Protein AF-A0A842Q410-F1 (afdb_monomer_lite)

Secondary structure (DSSP, 8-state):
-HHHHHHHHHHHHHHHHTT--------------HHHHHHHHHHHTSTT--HHHHHHHHHHHSSHHHHHH--HHHHHTSTT--HHHHHHHHHHHHS--------SS--TTSSGGGGSTTS--

pLDDT: mean 79.84, std 13.77, range [39.41, 95.12]

Sequence (121 aa):
AHYTSQLLITMVNKSLQEGQNTGPLLKRIKKGNPLYAQQLSILSSLPGIGDKLAVRMLKKFQTPQRALNASVADLARIPGFGTARAEKVRKILDNPHNERIELTQRTLLDDDLSSLNNTEK

Foldseek 3Di:
DVVVVVVVVVVVVVCVVVVVPPPPPPPPPPPPPVVVVVQQVVQCVAPPDHNVNSVQLCVQQVGSVSSLPDDLVSQCPRVPRHSVSSVRSVCVSPDDDDPPPVPPDDDPPNVVVVVPPPPPD

Structure (mmCIF, N/CA/C/O backbone):
data_AF-A0A842Q410-F1
#
_entry.id   AF-A0A842Q410-F1
#
loop_
_atom_site.group_PDB
_atom_site.id
_atom_site.type_symbol
_atom_site.label_atom_id
_atom_site.label_alt_id
_atom_site.label_comp_id
_atom_site.label_asym_id
_atom_site.label_entity_id
_atom_site.label_seq_id
_atom_site.pdbx_PDB_ins_code
_atom_site.Cartn_x
_atom_site.Cartn_y
_atom_site.Cartn_z
_atom_site.occupancy
_atom_site.B_iso_or_equiv
_atom_site.auth_seq_id
_atom_site.auth_comp_id
_atom_site.auth_asym_id
_atom_site.auth_atom_id
_atom_site.pdbx_PDB_model_num
ATOM 1 N N . ALA A 1 1 ? -2.068 29.280 26.196 1.00 67.62 1 ALA A N 1
ATOM 2 C CA . ALA A 1 1 ? -2.556 28.107 26.958 1.00 67.62 1 ALA A CA 1
ATOM 3 C C . ALA A 1 1 ? -3.681 28.430 27.958 1.00 67.62 1 ALA A C 1
ATOM 5 O O . ALA A 1 1 ? -4.492 27.556 28.220 1.00 67.62 1 ALA A O 1
ATOM 6 N N . HIS A 1 2 ? -3.779 29.657 28.493 1.00 82.62 2 HIS A N 1
ATOM 7 C CA . HIS A 1 2 ? -4.785 30.024 29.509 1.00 82.62 2 HIS A CA 1
ATOM 8 C C . HIS A 1 2 ? -6.251 29.888 29.047 1.00 82.62 2 HIS A C 1
ATOM 10 O O . HIS A 1 2 ? -7.114 29.412 29.777 1.00 82.62 2 HIS A O 1
ATOM 16 N N . TYR A 1 3 ? -6.537 30.275 27.804 1.00 91.88 3 TYR A N 1
ATOM 17 C CA . TYR A 1 3 ? -7.903 30.251 27.279 1.00 91.88 3 TYR A CA 1
ATOM 18 C C . TYR A 1 3 ? -8.437 28.821 27.089 1.0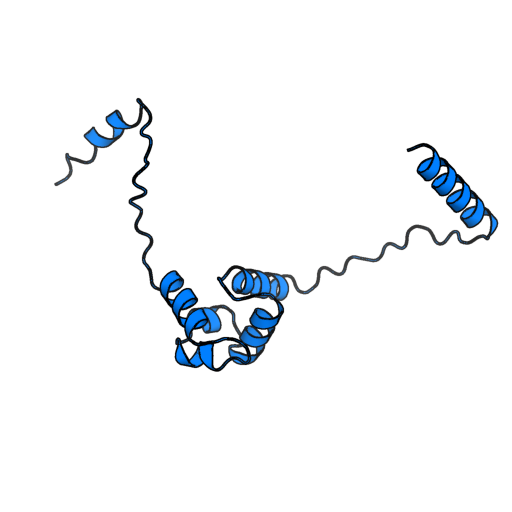0 91.88 3 TYR A C 1
ATOM 20 O O . TYR A 1 3 ? -9.568 28.512 27.448 1.00 91.88 3 TYR A O 1
ATOM 28 N N . THR A 1 4 ? -7.591 27.913 26.592 1.00 95.12 4 THR A N 1
ATOM 29 C CA . THR A 1 4 ? -7.938 26.497 26.409 1.00 95.12 4 THR A CA 1
ATOM 30 C C . THR A 1 4 ? -8.167 25.788 27.741 1.00 95.12 4 THR A C 1
ATOM 32 O O . THR A 1 4 ? -9.055 24.946 27.827 1.00 95.12 4 THR A O 1
ATOM 35 N N . SER A 1 5 ? -7.419 26.140 28.796 1.00 93.25 5 SER A N 1
ATOM 36 C CA . SER A 1 5 ? -7.620 25.554 30.126 1.00 93.25 5 SER A CA 1
ATOM 37 C C . SER A 1 5 ? -8.915 26.037 30.776 1.00 93.25 5 SER A C 1
ATOM 39 O O . SER A 1 5 ? -9.654 25.217 31.312 1.00 93.25 5 SER A O 1
ATOM 41 N N . GLN A 1 6 ? -9.245 27.331 30.675 1.00 93.56 6 GLN A N 1
ATOM 42 C CA . GLN A 1 6 ? -10.537 27.842 31.152 1.00 93.56 6 GLN A CA 1
ATOM 43 C C . GLN A 1 6 ? -11.713 27.188 30.420 1.00 93.56 6 GLN A C 1
ATOM 45 O O . GLN A 1 6 ? -12.683 26.793 31.062 1.00 93.56 6 GLN A O 1
ATOM 50 N N . LEU A 1 7 ? -11.608 27.019 29.100 1.00 94.56 7 LEU A N 1
ATOM 51 C CA . LEU A 1 7 ? -12.643 26.366 28.301 1.00 94.56 7 LEU A CA 1
ATOM 52 C C . LEU A 1 7 ? -12.846 24.893 28.693 1.00 94.56 7 LEU A C 1
ATOM 54 O O . LEU A 1 7 ? -13.979 24.435 28.803 1.00 94.56 7 LEU A O 1
ATOM 58 N N . LEU A 1 8 ? -11.764 24.148 28.936 1.00 91.44 8 LEU A N 1
ATOM 59 C CA . LEU A 1 8 ? -11.862 22.758 29.392 1.00 91.44 8 LEU A CA 1
ATOM 60 C C . LEU A 1 8 ? -12.557 22.658 30.756 1.00 91.44 8 LEU A C 1
ATOM 62 O O . LEU A 1 8 ? -13.425 21.807 30.938 1.00 91.44 8 LEU A O 1
ATOM 66 N N . ILE A 1 9 ? -12.223 23.549 31.693 1.00 92.81 9 ILE A N 1
ATOM 67 C CA . ILE A 1 9 ? -12.835 23.578 33.030 1.00 92.81 9 ILE A CA 1
ATOM 68 C C . ILE A 1 9 ? -14.339 23.872 32.936 1.00 92.81 9 ILE A C 1
ATOM 70 O O . ILE A 1 9 ? -15.140 23.197 33.584 1.00 92.81 9 ILE A O 1
ATOM 74 N N . THR A 1 10 ? -14.747 24.843 32.112 1.00 92.94 10 THR A N 1
ATOM 75 C CA . THR A 1 10 ? -16.170 25.185 31.954 1.00 92.94 10 THR A CA 1
ATOM 76 C C . THR A 1 10 ? -16.964 24.063 31.286 1.00 92.94 10 THR A C 1
ATOM 78 O O . THR A 1 10 ? -18.078 23.773 31.725 1.00 92.94 10 THR A O 1
ATOM 81 N N . MET A 1 11 ? -16.391 23.382 30.286 1.00 88.38 11 MET A N 1
ATOM 82 C CA . MET A 1 11 ? -17.005 22.210 29.648 1.00 88.38 11 MET A CA 1
ATOM 83 C C . MET A 1 11 ? -17.211 21.053 30.634 1.00 88.38 11 MET A C 1
ATOM 85 O O . MET A 1 11 ? -18.301 20.482 30.679 1.00 88.38 11 MET A O 1
ATOM 89 N N . VAL A 1 12 ? -16.198 20.733 31.448 1.00 85.88 12 VAL A N 1
ATOM 90 C CA . VAL A 1 12 ? -16.283 19.653 32.446 1.00 85.88 12 VAL A CA 1
ATOM 91 C C . VAL A 1 12 ? -17.354 19.966 33.488 1.00 85.88 12 VAL A C 1
ATOM 93 O O . VAL A 1 12 ? -18.248 19.148 33.704 1.00 85.88 12 VAL A O 1
ATOM 96 N N . ASN A 1 13 ? -17.329 21.168 34.069 1.00 87.75 13 ASN A N 1
ATOM 97 C CA . ASN A 1 13 ? -18.308 21.579 35.078 1.00 87.75 13 ASN A CA 1
ATOM 98 C C . ASN A 1 13 ? -19.747 21.523 34.548 1.00 87.75 13 ASN A C 1
ATOM 100 O O . ASN A 1 13 ? -20.642 21.064 35.253 1.00 87.75 13 ASN A O 1
ATOM 104 N N . LYS A 1 14 ? -19.962 21.932 33.293 1.00 86.12 14 LYS A N 1
ATOM 105 C CA . LYS A 1 14 ? -21.271 21.844 32.637 1.00 86.12 14 LYS A CA 1
ATOM 106 C C . LYS A 1 14 ? -21.717 20.391 32.427 1.00 86.12 14 LYS A C 1
ATOM 108 O O . LYS A 1 14 ? -22.852 20.056 32.750 1.00 86.12 14 LYS A O 1
ATOM 113 N N . SER A 1 15 ? -20.821 19.517 31.960 1.00 79.56 15 SER A N 1
ATOM 114 C CA . SER A 1 15 ? -21.140 18.098 31.723 1.00 79.56 15 SER A CA 1
ATOM 115 C C . SER A 1 15 ? -21.514 17.328 33.000 1.00 79.56 15 SER A C 1
ATOM 117 O O . SER A 1 15 ? -22.388 16.464 32.959 1.00 79.56 15 SER A O 1
ATOM 119 N N . LEU A 1 16 ? -20.908 17.685 34.141 1.00 76.94 16 LEU A N 1
ATOM 120 C CA . LEU A 1 16 ? -21.216 17.106 35.454 1.00 76.94 16 LEU A CA 1
ATOM 121 C C . LEU A 1 16 ? -22.585 17.561 35.988 1.00 76.94 16 LEU A C 1
ATOM 123 O O . LEU A 1 16 ? -23.297 16.764 36.594 1.00 76.94 16 LEU A O 1
ATOM 127 N N . GLN A 1 17 ? -22.965 18.825 35.757 1.00 79.19 17 GLN A N 1
ATOM 128 C CA . GLN A 1 17 ? -24.260 19.375 36.189 1.00 79.19 17 GLN A CA 1
ATOM 129 C C . GLN A 1 17 ? -25.441 18.782 35.419 1.00 79.19 17 GLN A C 1
ATOM 131 O O . GLN A 1 17 ? -26.503 18.557 35.990 1.00 79.19 17 GLN A O 1
ATOM 136 N N . GLU A 1 18 ? -25.254 18.499 34.131 1.00 78.38 18 GLU A N 1
ATOM 137 C CA . GLU A 1 18 ? -26.290 17.938 33.257 1.00 78.38 18 GLU A CA 1
ATOM 138 C C . GLU A 1 18 ? -26.501 16.423 33.468 1.00 78.38 18 GLU A C 1
ATOM 140 O O . GLU A 1 18 ? -27.259 15.795 32.731 1.00 78.38 18 GLU A O 1
ATOM 145 N N . GLY A 1 19 ? -25.840 15.811 34.463 1.00 62.22 19 GLY A N 1
ATOM 146 C CA . GLY A 1 19 ? -26.007 14.394 34.804 1.00 62.22 19 GLY A CA 1
ATOM 147 C C . GLY A 1 19 ? -25.517 13.429 33.721 1.00 62.22 19 GLY A C 1
ATOM 148 O O . GLY A 1 19 ? -25.745 12.222 33.822 1.00 62.22 19 GLY A O 1
ATOM 149 N N . GLN A 1 20 ? -24.810 13.928 32.703 1.00 61.91 20 GLN A N 1
ATOM 150 C CA . GLN A 1 20 ? -24.224 13.132 31.627 1.00 61.91 20 GLN A CA 1
ATOM 151 C C . GLN A 1 20 ? -22.918 12.478 32.093 1.00 61.91 20 GLN A C 1
ATOM 153 O O . GLN A 1 20 ? -21.876 12.568 31.450 1.00 61.91 20 GLN A O 1
ATOM 158 N N . ASN A 1 21 ? -22.986 11.752 33.210 1.00 58.22 21 ASN A N 1
ATOM 159 C CA . ASN A 1 21 ? -21.946 10.825 33.644 1.00 58.22 21 ASN A CA 1
ATOM 160 C C . ASN A 1 21 ? -22.025 9.530 32.824 1.00 58.22 21 ASN A C 1
ATOM 162 O O . ASN A 1 21 ? -22.029 8.418 33.352 1.00 58.22 21 ASN A O 1
ATOM 166 N N . THR A 1 22 ? -22.053 9.654 31.499 1.00 61.88 22 THR A N 1
ATOM 167 C CA . THR A 1 22 ? -21.590 8.565 30.651 1.00 61.88 22 THR A CA 1
ATOM 168 C C . THR A 1 22 ? -20.078 8.563 30.811 1.00 61.88 22 THR A C 1
ATOM 170 O O . THR A 1 22 ? -19.377 9.326 30.144 1.00 61.88 22 THR A O 1
ATOM 173 N N . GLY A 1 23 ? -19.582 7.770 31.768 1.00 69.25 23 GLY A N 1
ATOM 174 C CA . GLY A 1 23 ? -18.153 7.513 31.934 1.00 69.25 23 GLY A CA 1
ATOM 175 C C . GLY A 1 23 ? -17.498 7.192 30.586 1.00 69.25 23 GLY A C 1
ATOM 176 O O . GLY A 1 23 ? -18.206 6.885 29.621 1.00 69.25 23 GLY A O 1
ATOM 177 N N . PRO A 1 24 ? -16.161 7.282 30.488 1.00 71.25 24 PRO A N 1
ATOM 178 C CA . PRO A 1 24 ? -15.463 7.196 29.213 1.00 71.25 24 PRO A CA 1
ATOM 179 C C . PRO A 1 24 ? -15.997 6.007 28.426 1.00 71.25 24 PRO A C 1
ATOM 181 O O . PRO A 1 24 ? -15.917 4.867 28.887 1.00 71.25 24 PRO A O 1
ATOM 184 N N . LEU A 1 25 ? -16.600 6.286 27.265 1.00 67.31 25 LEU A N 1
ATOM 185 C CA . LEU A 1 25 ? -17.050 5.234 26.374 1.00 67.31 25 LEU A CA 1
ATOM 186 C C . LEU A 1 25 ? -15.792 4.461 26.005 1.00 67.31 25 LEU A C 1
ATOM 188 O O . LEU A 1 25 ? -15.001 4.903 25.168 1.00 67.31 25 LEU A O 1
ATOM 192 N N . LEU A 1 26 ? -15.598 3.312 26.652 1.00 66.12 26 LEU A N 1
ATOM 193 C CA . LEU A 1 26 ? -14.615 2.316 26.267 1.00 66.12 26 LEU A CA 1
ATOM 194 C C . LEU A 1 26 ? -15.099 1.750 24.938 1.00 66.12 26 LEU A C 1
ATOM 196 O O . LEU A 1 26 ? -15.656 0.655 24.842 1.00 66.12 26 LEU A O 1
ATOM 200 N N . LYS A 1 27 ? -14.925 2.542 23.880 1.00 65.56 27 LYS A N 1
ATOM 201 C CA . LYS A 1 27 ? -15.120 2.102 22.516 1.00 65.56 27 LYS A CA 1
ATOM 202 C C . LYS A 1 27 ? -14.009 1.101 22.286 1.00 65.56 27 LYS A C 1
ATOM 204 O O . LYS A 1 27 ? -12.889 1.479 21.953 1.00 65.56 27 LYS A O 1
ATOM 209 N N . ARG A 1 28 ? -14.322 -0.178 22.517 1.00 64.44 28 ARG A N 1
ATOM 210 C CA . ARG A 1 28 ? -13.438 -1.295 22.202 1.00 64.44 28 ARG A CA 1
ATOM 211 C C . ARG A 1 28 ? -12.934 -1.056 20.790 1.00 64.44 28 ARG A C 1
ATOM 213 O O . ARG A 1 28 ? -13.717 -1.130 19.837 1.00 64.44 28 ARG A O 1
ATOM 220 N N . ILE A 1 29 ? -11.652 -0.722 20.669 1.00 66.12 29 ILE A N 1
ATOM 221 C CA . ILE A 1 29 ? -11.003 -0.595 19.376 1.00 66.12 29 ILE A CA 1
ATOM 222 C C . ILE A 1 29 ? -11.052 -2.007 18.813 1.00 66.12 29 ILE A C 1
ATOM 224 O O . ILE A 1 29 ? -10.295 -2.885 19.225 1.00 66.12 29 ILE A O 1
ATOM 228 N N . LYS A 1 30 ? -12.027 -2.268 17.939 1.00 61.38 30 LYS A N 1
ATOM 229 C CA . LYS A 1 30 ? -12.050 -3.497 17.163 1.00 61.38 30 LYS A CA 1
ATOM 230 C C . LYS A 1 30 ? -10.790 -3.412 16.313 1.00 61.38 30 LYS A C 1
ATOM 232 O O . LYS A 1 30 ? -10.783 -2.685 15.323 1.00 61.38 30 LYS A O 1
ATOM 237 N N . LYS A 1 31 ? -9.712 -4.082 16.732 1.00 64.38 31 LYS A N 1
ATOM 238 C CA . LYS A 1 31 ? -8.596 -4.395 15.840 1.00 64.38 31 LYS A CA 1
ATOM 239 C C . LYS A 1 31 ? -9.256 -5.120 14.672 1.00 64.38 31 LYS A C 1
ATOM 241 O O . LYS A 1 31 ? -9.723 -6.246 14.828 1.00 64.38 31 LYS A O 1
ATOM 246 N N . GLY A 1 32 ? -9.446 -4.406 13.562 1.00 63.31 32 GLY A N 1
ATOM 247 C CA . GLY A 1 32 ? -9.943 -4.993 12.326 1.00 63.31 32 GLY A CA 1
ATOM 248 C C . GLY A 1 32 ? -9.044 -6.159 11.932 1.00 63.31 32 GLY A C 1
ATOM 249 O O . GLY A 1 32 ? -7.966 -6.321 12.501 1.00 63.31 32 GLY A O 1
ATOM 250 N N . ASN A 1 33 ? -9.493 -6.973 10.981 1.00 70.88 33 ASN A N 1
ATOM 251 C CA . ASN A 1 33 ? -8.777 -8.174 10.565 1.00 70.88 33 ASN A CA 1
ATOM 252 C C . ASN A 1 33 ? -7.294 -7.837 10.269 1.00 70.88 33 ASN A C 1
ATOM 254 O O . ASN A 1 33 ? -7.025 -7.180 9.255 1.00 70.88 33 ASN A O 1
ATOM 258 N N . PRO A 1 34 ? -6.344 -8.210 11.155 1.00 81.00 34 PRO A N 1
ATOM 259 C CA . PRO A 1 34 ? -4.974 -7.704 11.086 1.00 81.00 34 PRO A CA 1
ATOM 260 C C . PRO A 1 34 ? -4.295 -8.176 9.802 1.00 81.00 34 PRO A C 1
ATOM 262 O O . PRO A 1 34 ? -3.498 -7.447 9.222 1.00 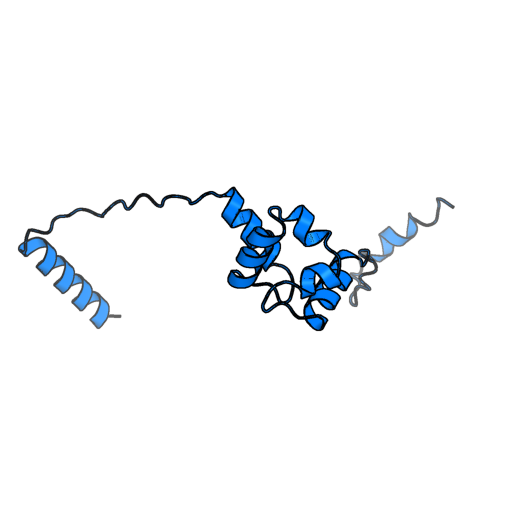81.00 34 PRO A O 1
ATOM 265 N N . LEU A 1 35 ? -4.706 -9.344 9.298 1.00 87.94 35 LEU A N 1
ATOM 266 C CA . LEU A 1 35 ? -4.224 -9.915 8.048 1.00 87.94 35 LEU A CA 1
ATOM 267 C C . LEU A 1 35 ? -4.570 -9.033 6.848 1.00 87.94 35 LEU A C 1
ATOM 269 O O . LEU A 1 35 ? -3.700 -8.752 6.035 1.00 87.94 35 LEU A O 1
ATOM 273 N N . TYR A 1 36 ? -5.808 -8.543 6.748 1.00 89.19 36 TYR A N 1
ATOM 274 C CA . TYR A 1 36 ? -6.211 -7.684 5.631 1.00 89.19 36 TYR A CA 1
ATOM 275 C C . TYR A 1 36 ? -5.513 -6.321 5.681 1.00 89.19 36 TYR A C 1
ATOM 277 O O . TYR A 1 36 ? -5.058 -5.816 4.657 1.00 89.19 36 TYR A O 1
ATOM 285 N N . ALA A 1 37 ? -5.380 -5.742 6.879 1.00 88.62 37 ALA A N 1
ATOM 286 C CA . ALA A 1 37 ? -4.636 -4.498 7.065 1.00 88.62 37 ALA A CA 1
ATOM 287 C C . ALA A 1 37 ? -3.160 -4.664 6.668 1.00 88.62 37 ALA A C 1
ATOM 289 O O . ALA A 1 37 ? -2.588 -3.792 6.016 1.00 88.62 37 ALA A O 1
ATOM 290 N N . GLN A 1 38 ? -2.561 -5.810 6.996 1.00 90.81 38 GLN A N 1
ATOM 291 C CA . GLN A 1 38 ? -1.183 -6.112 6.634 1.00 90.81 38 GLN A CA 1
ATOM 292 C C . GLN A 1 38 ? -1.021 -6.389 5.136 1.00 90.81 38 GLN A C 1
ATOM 294 O O . GLN A 1 38 ? -0.090 -5.872 4.530 1.00 90.81 38 GLN A O 1
ATOM 299 N N . GLN A 1 39 ? -1.957 -7.106 4.506 1.00 92.69 39 GLN A N 1
ATOM 300 C CA . GLN A 1 39 ?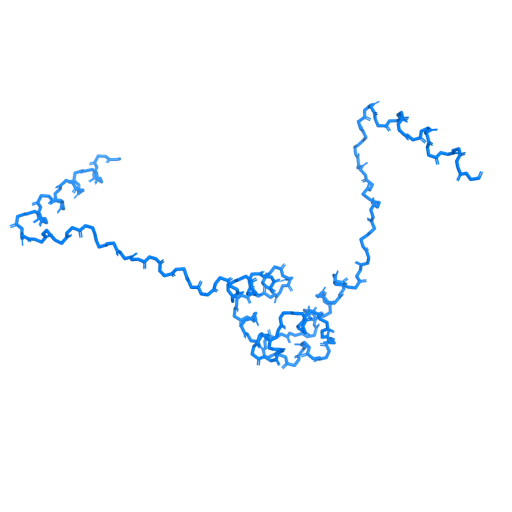 -1.995 -7.280 3.048 1.00 92.69 39 GLN A CA 1
ATOM 301 C C . GLN A 1 39 ? -2.083 -5.938 2.318 1.00 92.69 39 GLN A C 1
ATOM 303 O O . GLN A 1 39 ? -1.399 -5.733 1.316 1.00 92.69 39 GLN A O 1
ATOM 308 N N . LEU A 1 40 ? -2.908 -5.020 2.826 1.00 92.00 40 LEU A N 1
ATOM 309 C CA . LEU A 1 40 ? -3.042 -3.684 2.262 1.00 92.00 40 LEU A CA 1
ATOM 310 C C . LEU A 1 40 ? -1.739 -2.891 2.401 1.00 92.00 40 LEU A C 1
ATOM 312 O O . LEU A 1 40 ? -1.292 -2.315 1.416 1.00 92.00 40 LEU A O 1
ATOM 316 N N . SER A 1 41 ? -1.123 -2.929 3.587 1.00 91.06 41 SER A N 1
ATOM 317 C CA . SER A 1 41 ? 0.157 -2.271 3.883 1.00 91.06 41 SER A CA 1
ATOM 318 C C . SER A 1 41 ? 1.298 -2.779 2.994 1.00 91.06 41 SER A C 1
ATOM 320 O O . SER A 1 41 ? 2.066 -1.997 2.440 1.00 91.06 41 SER A O 1
ATOM 322 N N . ILE A 1 42 ? 1.371 -4.097 2.779 1.00 92.38 42 ILE A N 1
ATOM 323 C CA . ILE A 1 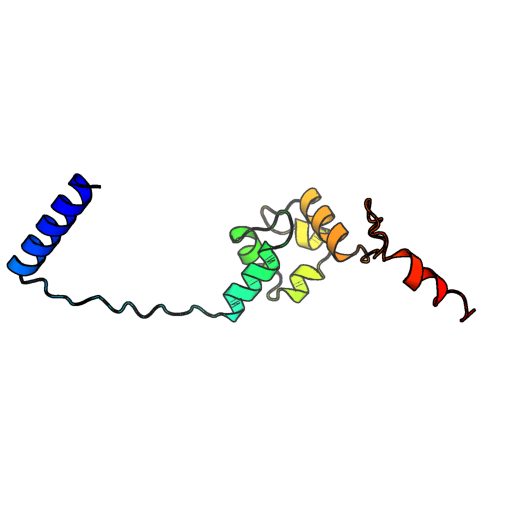42 ? 2.367 -4.710 1.888 1.00 92.38 42 ILE A CA 1
ATOM 324 C C . ILE A 1 42 ? 2.191 -4.217 0.449 1.00 92.38 42 ILE A C 1
ATOM 326 O O . ILE A 1 42 ? 3.175 -3.988 -0.241 1.00 92.38 42 ILE A O 1
ATOM 330 N N . LEU A 1 43 ? 0.954 -4.053 -0.023 1.00 91.19 43 LEU A N 1
ATOM 331 C CA . LEU A 1 43 ? 0.706 -3.580 -1.385 1.00 91.19 43 LEU A CA 1
ATOM 332 C C . LEU A 1 43 ? 0.890 -2.064 -1.524 1.00 91.19 43 LEU A C 1
ATOM 334 O O . LEU A 1 43 ? 1.314 -1.610 -2.584 1.00 91.19 43 LEU A O 1
ATOM 338 N N . SER A 1 44 ? 0.577 -1.278 -0.491 1.00 91.44 44 SER A N 1
ATOM 339 C CA . SER A 1 44 ? 0.708 0.185 -0.514 1.00 91.44 44 SER A CA 1
ATOM 340 C C . SER A 1 44 ? 2.135 0.691 -0.294 1.00 91.44 44 SER A C 1
ATOM 342 O O . SER A 1 44 ? 2.398 1.870 -0.517 1.00 91.44 44 SER A O 1
ATOM 344 N N . SER A 1 45 ? 3.071 -0.179 0.089 1.00 91.00 45 SER A N 1
ATOM 345 C CA . SER A 1 45 ? 4.500 0.154 0.147 1.00 91.00 45 SER A CA 1
ATOM 346 C C . SER A 1 45 ? 5.152 0.264 -1.239 1.00 91.00 45 SER A C 1
ATOM 348 O O . SER A 1 45 ? 6.247 0.808 -1.373 1.00 91.00 45 SER A O 1
ATOM 350 N N . LEU A 1 46 ? 4.484 -0.228 -2.287 1.00 88.88 46 LEU A N 1
ATOM 351 C CA . LEU A 1 46 ? 4.983 -0.184 -3.655 1.00 88.88 46 LEU A CA 1
ATOM 352 C C . LEU A 1 46 ? 4.745 1.187 -4.309 1.00 88.88 46 LEU A C 1
ATOM 354 O O . LEU A 1 46 ? 3.706 1.825 -4.105 1.00 88.88 46 LEU A O 1
ATOM 358 N N . PRO A 1 47 ? 5.652 1.642 -5.189 1.00 87.06 47 PRO A N 1
ATOM 359 C CA . PRO A 1 47 ? 5.525 2.956 -5.800 1.00 87.06 47 PRO A CA 1
ATOM 360 C C . PRO A 1 47 ? 4.295 3.046 -6.705 1.00 87.06 47 PRO A C 1
ATOM 362 O O . PRO A 1 47 ? 4.071 2.233 -7.602 1.00 87.06 47 PRO A O 1
ATOM 365 N N . GLY A 1 48 ? 3.505 4.101 -6.506 1.00 86.38 48 GLY A N 1
ATOM 366 C CA . GLY A 1 48 ? 2.307 4.355 -7.306 1.00 86.38 48 GLY A CA 1
ATOM 367 C C . GLY A 1 48 ? 1.103 3.479 -6.942 1.00 86.38 48 GLY A C 1
ATOM 368 O O . GLY A 1 48 ? 0.106 3.518 -7.678 1.00 86.38 48 GLY A O 1
ATOM 369 N N . ILE A 1 49 ? 1.176 2.735 -5.830 1.00 91.12 49 ILE A N 1
ATOM 370 C CA . ILE A 1 49 ? 0.078 1.959 -5.246 1.00 91.12 49 ILE A CA 1
ATOM 371 C C . ILE A 1 49 ? -0.238 2.557 -3.872 1.00 91.12 49 ILE A C 1
ATOM 373 O O . ILE A 1 49 ? 0.610 2.623 -3.001 1.00 91.12 49 ILE A O 1
ATOM 377 N N . GLY A 1 50 ? -1.472 3.019 -3.683 1.00 89.31 50 GLY A N 1
ATOM 378 C CA . GLY A 1 50 ? -1.984 3.444 -2.374 1.00 89.31 50 GLY A CA 1
ATOM 379 C C . GLY A 1 50 ? -3.191 2.606 -1.972 1.00 89.31 50 GLY A C 1
ATOM 380 O O . GLY A 1 50 ? -3.632 1.755 -2.747 1.00 89.31 50 GLY A O 1
ATOM 381 N N . ASP A 1 51 ? -3.796 2.894 -0.822 1.00 89.12 51 ASP A N 1
ATOM 382 C CA . ASP A 1 51 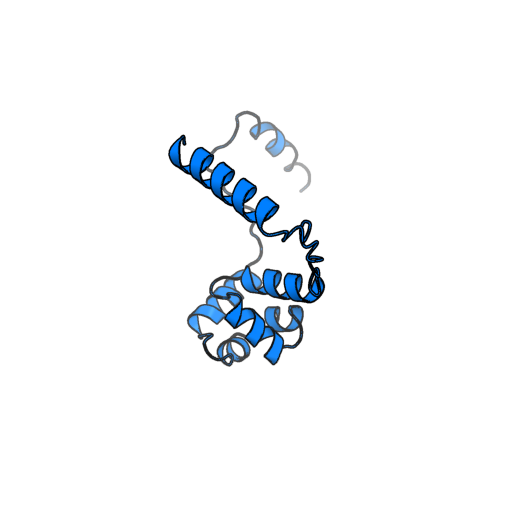? -4.875 2.081 -0.237 1.00 89.12 51 ASP A CA 1
ATOM 383 C C . ASP A 1 51 ? -6.006 1.760 -1.224 1.00 89.12 51 ASP A C 1
ATOM 385 O O . ASP A 1 51 ? -6.387 0.606 -1.408 1.00 89.12 51 ASP A O 1
ATOM 389 N N . LYS A 1 52 ? -6.504 2.763 -1.959 1.00 91.06 52 LYS A N 1
ATOM 390 C CA . LYS A 1 52 ? -7.584 2.568 -2.947 1.00 91.06 52 LYS A CA 1
ATOM 391 C C . LYS A 1 52 ? -7.184 1.613 -4.077 1.00 91.06 52 LYS A C 1
ATOM 393 O O . LYS A 1 52 ? -8.027 0.879 -4.591 1.00 91.06 52 LYS A O 1
ATOM 398 N N . LEU A 1 53 ? -5.920 1.643 -4.501 1.00 90.88 53 LEU A N 1
ATOM 399 C CA . LEU A 1 53 ? -5.397 0.749 -5.536 1.00 90.88 53 LEU A CA 1
ATOM 400 C C . LEU A 1 53 ? -5.116 -0.642 -4.978 1.00 90.88 53 LEU A C 1
ATOM 402 O O . LEU A 1 53 ? -5.500 -1.614 -5.620 1.00 90.88 53 LEU A O 1
ATOM 406 N N . ALA A 1 54 ? -4.555 -0.735 -3.777 1.00 91.75 54 ALA A N 1
ATOM 407 C CA . ALA A 1 54 ? -4.302 -1.995 -3.094 1.00 91.75 54 ALA A CA 1
ATOM 408 C C . ALA A 1 54 ? -5.606 -2.780 -2.843 1.00 91.75 54 ALA A C 1
ATOM 410 O O . ALA A 1 54 ? -5.675 -3.973 -3.134 1.00 91.75 54 ALA A O 1
ATOM 411 N N . VAL A 1 55 ? -6.699 -2.103 -2.459 1.00 93.12 55 VAL A N 1
ATOM 412 C CA . VAL A 1 55 ? -8.036 -2.728 -2.378 1.00 93.12 55 VAL A CA 1
ATOM 413 C C . VAL A 1 55 ? -8.478 -3.286 -3.739 1.00 93.12 55 VAL A C 1
ATOM 415 O O . VAL A 1 55 ? -9.028 -4.384 -3.820 1.00 93.12 55 VAL A O 1
ATOM 418 N N . ARG A 1 56 ? -8.253 -2.547 -4.833 1.00 92.19 56 ARG A N 1
ATOM 419 C CA . ARG A 1 56 ? -8.614 -3.002 -6.190 1.00 92.19 56 ARG A CA 1
ATOM 420 C C . ARG A 1 56 ? -7.739 -4.162 -6.668 1.00 92.19 56 ARG A C 1
ATOM 422 O O . ARG A 1 56 ? -8.257 -5.058 -7.331 1.00 92.19 56 ARG A O 1
ATOM 429 N N . MET A 1 57 ? -6.462 -4.171 -6.297 1.00 90.94 57 MET A N 1
ATOM 430 C CA . MET A 1 57 ? -5.540 -5.280 -6.544 1.00 90.94 57 MET A CA 1
ATOM 431 C C . MET A 1 57 ? -6.001 -6.550 -5.839 1.00 90.94 57 MET A C 1
ATOM 433 O O . MET A 1 57 ? -6.137 -7.579 -6.495 1.00 90.94 57 MET A O 1
ATOM 437 N N . LEU A 1 58 ? -6.345 -6.470 -4.551 1.00 91.19 58 LEU A N 1
ATOM 438 C CA . LEU A 1 58 ? -6.871 -7.618 -3.807 1.00 91.19 58 LEU A CA 1
ATOM 439 C C . LEU A 1 58 ? -8.194 -8.123 -4.392 1.00 91.19 58 LEU A C 1
ATOM 441 O O . LEU A 1 58 ? -8.398 -9.328 -4.479 1.00 91.19 58 LEU A O 1
ATOM 445 N N . LYS A 1 59 ? -9.063 -7.239 -4.897 1.00 92.06 59 LYS A N 1
ATOM 446 C CA . LYS A 1 59 ? -10.290 -7.662 -5.599 1.00 92.06 59 LYS A CA 1
ATOM 447 C C . LYS A 1 59 ? -10.022 -8.442 -6.892 1.00 92.06 59 LYS A C 1
ATOM 449 O O . LYS A 1 59 ? -10.844 -9.274 -7.262 1.00 92.06 59 LYS A O 1
ATOM 454 N N . LYS A 1 60 ? -8.922 -8.166 -7.601 1.00 90.50 60 LYS A N 1
ATOM 455 C CA . LYS A 1 60 ? -8.580 -8.829 -8.874 1.00 90.50 60 LYS A CA 1
ATOM 456 C C . LYS A 1 60 ? -7.734 -10.083 -8.684 1.00 90.50 60 LYS A C 1
ATOM 458 O O . LYS A 1 60 ? -8.028 -11.107 -9.290 1.00 90.50 60 LYS A O 1
ATOM 463 N N . PHE A 1 61 ? -6.702 -10.000 -7.853 1.00 89.62 61 PHE A N 1
ATOM 464 C CA . PHE A 1 61 ? -5.718 -11.064 -7.670 1.00 89.62 61 PHE A CA 1
ATOM 465 C C . PHE A 1 61 ? -5.985 -11.942 -6.446 1.00 89.62 61 PHE A C 1
ATOM 467 O O . PHE A 1 61 ? -5.367 -12.995 -6.332 1.00 89.62 61 PHE A O 1
ATOM 474 N N . GLN A 1 62 ? -6.911 -11.553 -5.562 1.00 88.50 62 GLN A N 1
ATOM 475 C CA . GLN A 1 62 ? -7.310 -12.249 -4.326 1.00 88.50 62 GLN A CA 1
ATOM 476 C C . GLN A 1 62 ? -6.216 -12.340 -3.249 1.00 88.50 62 GLN A C 1
ATOM 478 O O . GLN A 1 62 ? -6.526 -12.219 -2.067 1.00 88.50 62 GLN A O 1
ATOM 483 N N . THR A 1 63 ? -4.945 -12.491 -3.628 1.00 90.94 63 THR A N 1
ATOM 484 C CA . THR A 1 63 ? -3.801 -12.580 -2.716 1.00 90.94 63 THR A CA 1
ATOM 485 C C . THR A 1 63 ? -2.716 -11.557 -3.070 1.00 90.94 63 THR A C 1
ATOM 487 O O . THR A 1 63 ? -2.525 -11.236 -4.248 1.00 90.94 63 THR A O 1
ATOM 490 N N . PRO A 1 64 ? -1.966 -11.046 -2.072 1.00 90.38 64 PRO A N 1
ATOM 491 C CA . PRO A 1 64 ? -0.847 -10.140 -2.327 1.00 90.38 64 PRO A CA 1
ATOM 492 C C . PRO A 1 64 ? 0.256 -10.820 -3.147 1.00 90.38 64 PRO A C 1
ATOM 494 O O . PRO A 1 64 ? 0.779 -10.212 -4.069 1.00 90.38 64 PRO A O 1
ATOM 497 N N . GLN A 1 65 ? 0.548 -12.102 -2.900 1.00 92.06 65 GLN A N 1
ATOM 498 C CA . GLN A 1 65 ? 1.546 -12.863 -3.661 1.00 92.06 65 GLN A CA 1
ATOM 499 C C . GLN A 1 65 ? 1.226 -12.896 -5.161 1.00 92.06 65 GLN A C 1
ATOM 501 O O . GLN A 1 65 ? 2.103 -12.674 -5.993 1.00 92.06 65 GLN A O 1
ATOM 506 N N . ARG A 1 66 ? -0.043 -13.124 -5.526 1.00 91.31 66 ARG A N 1
ATOM 507 C CA . ARG A 1 66 ? -0.458 -13.126 -6.932 1.00 91.31 66 ARG A CA 1
ATOM 508 C C . ARG A 1 66 ? -0.387 -11.732 -7.552 1.00 91.31 66 ARG A C 1
ATOM 510 O O . ARG A 1 66 ? -0.065 -11.625 -8.728 1.00 91.31 66 ARG A O 1
ATOM 517 N N . ALA A 1 67 ? -0.656 -10.682 -6.776 1.00 90.00 67 ALA A N 1
ATOM 518 C CA . ALA A 1 67 ? -0.508 -9.304 -7.238 1.00 90.00 67 ALA A CA 1
ATOM 519 C C . ALA A 1 67 ? 0.963 -8.929 -7.494 1.00 90.00 67 ALA A C 1
ATOM 521 O O . ALA A 1 67 ? 1.245 -8.248 -8.474 1.00 90.00 67 ALA A O 1
ATOM 522 N N . LEU A 1 68 ? 1.890 -9.403 -6.655 1.00 89.00 68 LEU A N 1
ATOM 523 C CA . LEU A 1 68 ? 3.330 -9.173 -6.815 1.00 89.00 68 LEU A CA 1
ATOM 524 C C . LEU A 1 68 ? 3.910 -9.933 -8.016 1.00 89.00 68 LEU A C 1
ATOM 526 O O . LEU A 1 68 ? 4.727 -9.393 -8.753 1.00 89.00 68 LEU A O 1
ATOM 530 N N . ASN A 1 69 ? 3.439 -11.156 -8.265 1.00 90.75 69 ASN A N 1
ATOM 531 C CA . ASN A 1 69 ? 3.934 -11.985 -9.367 1.00 90.75 69 ASN A CA 1
ATOM 532 C C . ASN A 1 69 ? 3.266 -11.693 -10.723 1.00 90.75 69 ASN A C 1
ATOM 534 O O . ASN A 1 69 ? 3.654 -12.285 -11.730 1.00 90.75 69 ASN A O 1
ATOM 538 N N . ALA A 1 70 ? 2.259 -10.818 -10.769 1.00 89.25 70 ALA A N 1
ATOM 539 C CA . ALA A 1 70 ? 1.501 -10.524 -11.980 1.00 89.25 70 ALA A CA 1
ATOM 540 C C . ALA A 1 70 ? 2.370 -9.908 -13.095 1.00 89.25 70 ALA A C 1
ATOM 542 O O . ALA A 1 70 ? 3.371 -9.226 -12.846 1.00 89.25 70 ALA A O 1
ATOM 543 N N . SER A 1 71 ? 1.958 -10.131 -14.347 1.00 89.56 71 SER A N 1
ATOM 544 C CA . SER A 1 71 ? 2.595 -9.508 -15.508 1.00 89.56 71 SER A CA 1
ATOM 545 C C . SER A 1 71 ? 2.261 -8.012 -15.589 1.00 89.56 71 SER A C 1
ATOM 547 O O . SER A 1 71 ? 1.258 -7.543 -15.041 1.00 89.56 71 SER A O 1
ATOM 549 N N . VAL A 1 72 ? 3.072 -7.243 -16.324 1.00 89.31 72 VAL A N 1
ATOM 550 C CA . VAL A 1 72 ? 2.827 -5.804 -16.552 1.00 89.31 72 VAL A CA 1
ATOM 551 C C . VAL A 1 72 ? 1.453 -5.570 -17.198 1.00 89.31 72 VAL A C 1
ATOM 553 O O . VAL A 1 72 ? 0.754 -4.624 -16.832 1.00 89.31 72 VAL A O 1
ATOM 556 N N . ALA A 1 73 ? 1.035 -6.458 -18.107 1.00 88.88 73 ALA A N 1
ATOM 557 C CA . ALA A 1 73 ? -0.261 -6.388 -18.777 1.00 88.88 73 ALA A CA 1
ATOM 558 C C . ALA A 1 73 ? -1.432 -6.609 -17.804 1.00 88.88 73 ALA A C 1
ATOM 560 O O . ALA A 1 73 ? -2.415 -5.864 -17.833 1.00 88.88 73 ALA A O 1
ATOM 561 N N . ASP A 1 74 ? -1.312 -7.584 -16.900 1.00 88.69 74 ASP A N 1
ATOM 562 C CA . ASP A 1 74 ? -2.349 -7.875 -15.903 1.00 88.69 74 ASP A CA 1
ATOM 563 C C . ASP A 1 74 ? -2.492 -6.744 -14.886 1.00 88.69 74 ASP A C 1
ATOM 565 O O . ASP A 1 74 ? -3.604 -6.380 -14.493 1.00 88.69 74 ASP A O 1
ATOM 569 N N . LEU A 1 75 ? -1.365 -6.150 -14.491 1.00 86.50 75 LEU A N 1
ATOM 570 C CA . LEU A 1 75 ? -1.340 -4.989 -13.615 1.00 86.50 75 LEU A CA 1
ATOM 571 C C . LEU A 1 75 ? -2.004 -3.775 -14.279 1.00 86.50 75 LEU A C 1
ATOM 573 O O . LEU A 1 75 ? -2.862 -3.135 -13.668 1.00 86.50 75 LEU A O 1
ATOM 577 N N . ALA A 1 76 ? -1.662 -3.483 -15.537 1.00 87.88 76 ALA A N 1
ATOM 578 C CA . ALA A 1 76 ? -2.231 -2.364 -16.295 1.00 87.88 76 ALA A CA 1
ATOM 579 C C . ALA A 1 76 ? -3.744 -2.507 -16.553 1.00 87.88 76 ALA A C 1
ATOM 581 O O . ALA A 1 76 ? -4.432 -1.522 -16.819 1.00 87.88 76 ALA A O 1
ATOM 582 N N . ARG A 1 77 ? -4.293 -3.722 -16.438 1.00 89.06 77 ARG A N 1
ATOM 583 C CA . ARG A 1 77 ? -5.737 -3.975 -16.551 1.00 89.06 77 ARG A CA 1
ATOM 584 C C . ARG A 1 77 ? -6.528 -3.508 -15.323 1.00 89.06 77 ARG A C 1
ATOM 586 O O . ARG A 1 77 ? -7.761 -3.467 -15.363 1.00 89.06 77 ARG A O 1
ATOM 593 N N . ILE A 1 78 ? -5.858 -3.164 -14.221 1.00 88.25 78 ILE A N 1
ATOM 594 C CA . ILE A 1 78 ? -6.516 -2.626 -13.029 1.00 88.25 78 ILE A CA 1
ATOM 595 C C . ILE A 1 78 ? -6.960 -1.183 -13.302 1.00 88.25 78 ILE A C 1
ATOM 597 O O . ILE A 1 78 ? -6.148 -0.343 -13.688 1.00 88.25 78 ILE A O 1
ATOM 601 N N . PRO A 1 79 ? -8.231 -0.834 -13.035 1.00 83.12 79 PRO A N 1
ATOM 602 C CA . PRO A 1 79 ? -8.723 0.514 -13.278 1.00 83.12 79 PRO A CA 1
ATOM 603 C C . PRO A 1 79 ? -7.957 1.538 -12.433 1.00 83.12 79 PRO A C 1
ATOM 605 O O . PRO A 1 79 ? -7.930 1.476 -11.198 1.00 83.12 79 PRO A O 1
ATOM 608 N N . GLY A 1 80 ? -7.341 2.502 -13.116 1.00 83.38 80 GLY A N 1
ATOM 609 C CA . GLY A 1 80 ? -6.511 3.529 -12.494 1.00 83.38 80 GLY A CA 1
ATOM 610 C C . GLY A 1 80 ? -5.083 3.082 -12.172 1.00 83.38 80 GLY A C 1
ATOM 611 O O . GLY A 1 80 ? -4.402 3.805 -11.441 1.00 83.38 80 GLY A O 1
ATOM 612 N N . PHE A 1 81 ? -4.618 1.945 -12.700 1.00 84.81 81 PHE A N 1
ATOM 613 C CA . PHE A 1 81 ? -3.216 1.529 -12.708 1.00 84.81 81 PHE A CA 1
ATOM 614 C C . PHE A 1 81 ? -2.716 1.518 -14.159 1.00 84.81 81 PHE A C 1
ATOM 616 O O . PHE A 1 81 ? -3.187 0.741 -14.975 1.00 84.81 81 PHE A O 1
ATOM 623 N N . GLY A 1 82 ? -1.836 2.456 -14.511 1.00 86.25 82 GLY A N 1
ATOM 624 C CA . GLY A 1 82 ? -1.348 2.611 -15.888 1.00 86.25 82 GLY A CA 1
ATOM 625 C C . GLY A 1 82 ? -0.099 1.777 -16.171 1.00 86.25 82 GLY A C 1
ATOM 626 O O . GLY A 1 82 ? 0.600 1.376 -15.238 1.00 86.25 82 GLY A O 1
ATOM 627 N N . THR A 1 83 ? 0.232 1.607 -17.452 1.00 87.12 83 THR A N 1
ATOM 628 C CA . THR A 1 83 ? 1.426 0.880 -17.930 1.00 87.12 83 THR A CA 1
ATOM 629 C C . THR A 1 83 ? 2.721 1.427 -17.328 1.00 87.12 83 THR A C 1
ATOM 631 O O . THR A 1 83 ? 3.486 0.674 -16.737 1.00 87.12 83 THR A O 1
ATOM 634 N N . ALA A 1 84 ? 2.904 2.751 -17.326 1.00 87.38 84 ALA A N 1
ATOM 635 C CA . ALA A 1 84 ? 4.101 3.394 -16.775 1.00 87.38 84 ALA A CA 1
ATOM 636 C C . ALA A 1 84 ? 4.333 3.099 -15.279 1.00 87.38 84 ALA A C 1
ATOM 638 O O . ALA A 1 84 ? 5.473 3.041 -14.819 1.00 87.38 84 ALA A O 1
ATOM 639 N N . ARG A 1 85 ? 3.260 2.923 -14.492 1.00 87.25 85 ARG A N 1
ATOM 640 C CA . ARG A 1 85 ? 3.372 2.539 -13.072 1.00 87.25 85 ARG A CA 1
ATOM 641 C C . ARG A 1 85 ? 3.616 1.042 -12.917 1.00 87.25 85 ARG A C 1
ATOM 643 O O . ARG A 1 85 ? 4.433 0.662 -12.087 1.00 87.25 85 ARG A O 1
ATOM 650 N N . ALA A 1 86 ? 2.966 0.218 -13.736 1.00 90.31 86 ALA A N 1
ATOM 651 C CA . ALA A 1 86 ? 3.187 -1.225 -13.751 1.00 90.31 86 ALA A CA 1
ATOM 652 C C . ALA A 1 86 ? 4.640 -1.585 -14.091 1.00 90.31 86 ALA A C 1
ATOM 654 O O . ALA A 1 86 ? 5.241 -2.408 -13.406 1.00 90.31 86 ALA A O 1
ATOM 655 N N . GLU A 1 87 ? 5.239 -0.903 -15.067 1.00 90.88 87 GLU A N 1
ATOM 656 C CA . GLU A 1 87 ? 6.654 -1.069 -15.408 1.00 90.88 87 GLU A CA 1
ATOM 657 C C . GLU A 1 87 ? 7.583 -0.688 -14.254 1.00 90.88 87 GLU A C 1
ATOM 659 O O . GLU A 1 87 ? 8.538 -1.407 -13.981 1.00 90.88 87 GLU A O 1
ATOM 664 N N . LYS A 1 88 ? 7.312 0.417 -13.544 1.00 89.75 88 LYS A N 1
ATOM 665 C CA . LYS A 1 88 ? 8.117 0.826 -12.378 1.00 89.75 88 LYS A CA 1
ATOM 666 C C . LYS A 1 88 ? 8.077 -0.212 -11.262 1.00 89.75 88 LYS A C 1
ATOM 668 O O . LYS A 1 88 ? 9.118 -0.523 -10.695 1.00 89.75 88 LYS A O 1
ATOM 673 N N . VAL A 1 89 ? 6.894 -0.749 -10.965 1.00 90.12 89 VAL A N 1
ATOM 674 C CA . VAL A 1 89 ? 6.743 -1.807 -9.958 1.00 90.12 89 VAL A CA 1
ATOM 675 C C . VAL A 1 89 ? 7.510 -3.053 -10.387 1.00 90.12 89 VAL A C 1
ATOM 677 O O . VAL A 1 89 ? 8.282 -3.589 -9.599 1.00 90.12 89 VAL A O 1
ATOM 680 N N . ARG A 1 90 ? 7.377 -3.468 -11.651 1.00 90.25 90 ARG A N 1
ATOM 681 C CA . ARG A 1 90 ? 8.073 -4.651 -12.162 1.00 90.25 90 ARG A CA 1
ATOM 682 C C . ARG A 1 90 ? 9.593 -4.491 -12.139 1.00 90.25 90 ARG A C 1
ATOM 684 O O . ARG A 1 90 ? 10.285 -5.395 -11.694 1.00 90.25 90 ARG A O 1
ATOM 691 N N . LYS A 1 91 ? 10.098 -3.310 -12.507 1.00 90.38 91 LYS A N 1
ATOM 692 C CA . LYS A 1 91 ? 11.525 -2.972 -12.414 1.00 90.38 91 LYS A CA 1
ATOM 693 C C . LYS A 1 91 ? 12.078 -3.130 -10.999 1.00 90.38 91 LYS A C 1
ATOM 695 O O . LYS A 1 91 ? 13.220 -3.527 -10.868 1.00 90.38 91 LYS A O 1
ATOM 700 N N . ILE A 1 92 ? 11.309 -2.816 -9.957 1.00 89.25 92 ILE A N 1
ATOM 701 C CA . ILE A 1 92 ? 11.770 -2.962 -8.566 1.00 89.25 92 ILE A CA 1
ATOM 702 C C . ILE A 1 92 ? 11.700 -4.414 -8.103 1.00 89.25 92 ILE A C 1
ATOM 704 O O . ILE A 1 92 ? 12.588 -4.857 -7.388 1.00 89.25 92 ILE A O 1
ATOM 708 N N . LEU A 1 93 ? 10.665 -5.150 -8.510 1.00 88.31 93 LEU A N 1
ATOM 709 C CA . LEU A 1 93 ? 10.494 -6.550 -8.117 1.00 88.31 93 LEU A CA 1
ATOM 710 C C . LEU A 1 93 ? 11.485 -7.492 -8.815 1.00 88.31 93 LEU A C 1
ATOM 712 O O . LEU A 1 93 ? 11.906 -8.471 -8.210 1.00 88.31 93 LEU A O 1
ATOM 716 N N . ASP A 1 94 ? 11.853 -7.199 -10.064 1.00 88.62 94 ASP A N 1
ATOM 717 C CA . ASP A 1 94 ? 12.769 -8.032 -10.852 1.00 88.62 94 ASP A CA 1
ATOM 718 C C . ASP A 1 94 ? 14.249 -7.644 -10.681 1.00 88.62 94 ASP A C 1
ATOM 720 O O . ASP A 1 94 ? 15.123 -8.410 -11.082 1.00 88.62 94 ASP A O 1
ATOM 724 N N . ASN A 1 95 ? 14.559 -6.458 -10.142 1.00 87.81 95 ASN A N 1
ATOM 725 C CA . ASN A 1 95 ? 15.946 -6.008 -10.018 1.00 87.81 95 ASN A CA 1
ATOM 726 C C . ASN A 1 95 ? 16.630 -6.700 -8.826 1.00 87.81 95 ASN A C 1
ATOM 728 O O . ASN A 1 95 ? 16.200 -6.496 -7.687 1.00 87.81 95 ASN A O 1
ATOM 732 N N . PRO A 1 96 ? 17.688 -7.502 -9.057 1.00 83.19 96 PRO A N 1
ATOM 733 C CA . PRO A 1 96 ? 18.438 -8.105 -7.969 1.00 83.19 96 PRO A CA 1
ATOM 734 C C . PRO A 1 96 ? 19.116 -7.021 -7.129 1.00 83.19 96 PRO A C 1
ATOM 736 O O . PRO A 1 96 ? 19.672 -6.051 -7.645 1.00 83.19 96 PRO A O 1
ATOM 739 N N . HIS A 1 97 ? 19.101 -7.205 -5.813 1.00 79.69 97 HIS A N 1
ATOM 740 C CA . HIS A 1 97 ? 19.803 -6.315 -4.902 1.00 79.69 97 HIS A CA 1
ATOM 741 C C . HIS A 1 97 ? 21.315 -6.389 -5.172 1.00 79.69 97 HIS A C 1
ATOM 743 O O . HIS A 1 97 ? 21.967 -7.373 -4.830 1.00 79.69 97 HIS A O 1
ATOM 749 N N . ASN A 1 98 ? 21.885 -5.359 -5.798 1.00 73.38 98 ASN A N 1
ATOM 750 C CA . ASN A 1 98 ? 23.330 -5.234 -5.937 1.00 73.38 98 ASN A CA 1
ATOM 751 C C . ASN A 1 98 ? 23.878 -4.587 -4.659 1.00 73.38 98 ASN A C 1
ATOM 753 O O . ASN A 1 98 ? 23.752 -3.381 -4.469 1.00 73.38 98 ASN A O 1
ATOM 757 N N . GLU A 1 99 ? 24.481 -5.386 -3.778 1.00 62.84 99 GLU A N 1
ATOM 758 C CA . GLU A 1 99 ? 25.102 -4.938 -2.518 1.00 62.84 99 GLU A CA 1
ATOM 759 C C . GLU A 1 99 ? 26.362 -4.078 -2.706 1.00 62.84 99 GLU A C 1
ATOM 761 O O . GLU A 1 99 ? 27.051 -3.768 -1.737 1.00 62.84 99 GLU A O 1
ATOM 766 N N . ARG A 1 100 ? 26.679 -3.623 -3.924 1.00 58.81 100 ARG A N 1
ATOM 767 C CA . ARG A 1 100 ? 27.670 -2.556 -4.103 1.00 58.81 100 ARG A CA 1
ATOM 768 C C . ARG A 1 100 ? 27.048 -1.210 -3.764 1.00 58.81 100 ARG A C 1
ATOM 770 O O . ARG A 1 100 ? 26.835 -0.361 -4.625 1.00 58.81 100 ARG A O 1
ATOM 777 N N . ILE A 1 101 ? 26.779 -1.016 -2.479 1.00 63.75 101 ILE A N 1
ATOM 778 C CA . ILE A 1 101 ? 26.735 0.323 -1.913 1.00 63.75 101 ILE A CA 1
ATOM 779 C C . ILE A 1 101 ? 28.181 0.807 -2.001 1.00 63.75 101 ILE A C 1
ATOM 781 O O . ILE A 1 101 ? 29.018 0.448 -1.177 1.00 63.75 101 ILE A O 1
ATOM 785 N N . GLU A 1 102 ? 28.513 1.555 -3.052 1.00 59.84 102 GLU A N 1
ATOM 786 C CA . GLU A 1 102 ? 29.737 2.347 -3.054 1.00 59.84 102 GLU A CA 1
ATOM 787 C C . GLU A 1 102 ? 29.568 3.386 -1.947 1.00 59.84 102 GLU A C 1
ATOM 789 O O . GLU A 1 102 ? 28.991 4.454 -2.151 1.00 59.84 102 GLU A O 1
ATOM 794 N N . LEU A 1 103 ? 29.972 3.017 -0.729 1.00 63.16 103 LEU A N 1
ATOM 795 C CA . LEU A 1 103 ? 30.011 3.924 0.403 1.00 63.16 103 LEU A CA 1
ATOM 796 C C . LEU A 1 103 ? 30.894 5.096 -0.025 1.00 63.16 103 LEU A C 1
ATOM 798 O O . LEU A 1 103 ? 32.111 4.965 -0.153 1.00 63.16 103 LEU A O 1
ATOM 802 N N . THR A 1 104 ? 30.274 6.251 -0.272 1.00 62.62 104 THR A N 1
ATOM 803 C CA . THR A 1 104 ? 30.971 7.488 -0.654 1.00 62.62 104 THR A CA 1
ATOM 804 C C . THR A 1 104 ? 31.890 7.994 0.461 1.00 62.62 104 THR A C 1
ATOM 806 O O . THR A 1 104 ? 32.643 8.943 0.265 1.00 62.62 104 THR A O 1
ATOM 809 N N . GLN A 1 105 ? 31.818 7.374 1.639 1.00 67.12 105 GLN A N 1
ATOM 810 C CA . GLN A 1 105 ? 32.650 7.628 2.801 1.00 67.12 105 GLN A CA 1
ATOM 811 C C . GLN A 1 105 ? 33.107 6.284 3.372 1.00 67.12 105 GLN A C 1
ATOM 813 O O . GLN A 1 105 ? 32.278 5.455 3.738 1.00 67.12 105 GLN A O 1
ATOM 818 N N . ARG A 1 106 ? 34.424 6.080 3.429 1.00 64.44 106 ARG A N 1
ATOM 819 C CA . ARG A 1 106 ? 35.053 4.956 4.130 1.00 64.44 106 ARG A CA 1
ATOM 820 C C . ARG A 1 106 ? 35.475 5.427 5.514 1.00 64.44 106 ARG A C 1
ATOM 822 O O . ARG A 1 106 ? 36.021 6.526 5.642 1.00 64.44 106 ARG A O 1
ATOM 829 N N . THR A 1 107 ? 35.219 4.624 6.537 1.00 73.25 107 THR A N 1
ATOM 830 C CA . THR A 1 107 ? 35.776 4.848 7.872 1.00 73.25 107 THR A CA 1
ATOM 831 C C . THR A 1 107 ? 37.193 4.278 7.919 1.00 73.25 107 THR A C 1
ATOM 833 O O . THR A 1 107 ? 37.493 3.285 7.269 1.00 73.25 107 THR A O 1
ATOM 836 N N . LEU A 1 108 ? 38.082 4.894 8.702 1.00 66.88 108 LEU A N 1
ATOM 837 C CA . LEU A 1 108 ? 39.507 4.522 8.796 1.00 66.88 108 LEU A CA 1
ATOM 838 C C . LEU A 1 108 ? 39.732 3.073 9.297 1.00 66.88 108 LEU A C 1
ATOM 840 O O . LEU A 1 108 ? 40.822 2.539 9.167 1.00 66.88 108 LEU A O 1
ATOM 844 N N . LEU A 1 109 ? 38.692 2.440 9.852 1.00 68.44 109 LEU A N 1
ATOM 845 C CA . LEU A 1 109 ? 38.682 1.065 10.366 1.00 68.44 109 LEU A CA 1
ATOM 846 C C . LEU A 1 109 ? 38.236 0.018 9.324 1.00 68.44 109 LEU A C 1
ATOM 848 O O . LEU A 1 109 ? 38.306 -1.177 9.601 1.00 68.44 109 LEU A O 1
ATOM 852 N N . ASP A 1 110 ? 37.754 0.438 8.150 1.00 63.31 110 ASP A N 1
ATOM 853 C CA . ASP A 1 110 ? 37.189 -0.476 7.145 1.00 63.31 110 ASP A CA 1
ATOM 854 C C . ASP A 1 110 ? 38.259 -1.126 6.246 1.00 63.31 110 ASP A C 1
ATOM 856 O O . ASP A 1 110 ? 37.979 -2.122 5.575 1.00 63.31 110 ASP A O 1
ATOM 860 N N . ASP A 1 111 ? 39.489 -0.596 6.232 1.00 60.62 111 ASP A N 1
ATOM 861 C CA . ASP A 1 111 ? 40.578 -1.106 5.385 1.00 60.62 111 ASP A CA 1
ATOM 862 C C . ASP A 1 111 ? 41.085 -2.488 5.842 1.00 60.62 111 ASP A C 1
ATOM 864 O O . ASP A 1 111 ? 41.482 -3.308 5.007 1.00 60.62 111 ASP A O 1
ATOM 868 N N . ASP A 1 112 ? 40.970 -2.813 7.133 1.00 58.84 112 ASP A N 1
ATOM 869 C CA . ASP A 1 112 ? 41.518 -4.052 7.698 1.00 58.84 112 ASP A CA 1
ATOM 870 C C . ASP A 1 112 ? 40.722 -5.311 7.292 1.00 58.84 112 ASP A C 1
ATOM 872 O O . ASP A 1 112 ? 41.308 -6.386 7.133 1.00 58.84 112 ASP A O 1
ATOM 876 N N . LEU A 1 113 ? 39.411 -5.205 7.017 1.00 56.97 113 LEU A N 1
ATOM 877 C CA . LEU A 1 113 ? 38.581 -6.353 6.599 1.00 56.97 113 LEU A CA 1
ATOM 878 C C . LEU A 1 113 ? 38.766 -6.753 5.126 1.00 56.97 113 LEU A C 1
ATOM 880 O O . LEU A 1 113 ? 38.412 -7.867 4.735 1.00 56.97 113 LEU A O 1
ATOM 884 N N . SER A 1 114 ? 39.330 -5.872 4.299 1.00 56.28 114 SER A N 1
ATOM 885 C CA . SER A 1 114 ? 39.562 -6.155 2.876 1.00 56.28 114 SER A CA 1
ATOM 886 C C . SER A 1 114 ? 40.727 -7.127 2.636 1.00 56.28 114 SER A C 1
ATOM 888 O O . SER A 1 114 ? 40.811 -7.756 1.579 1.00 56.28 114 SER A O 1
ATOM 890 N N . SER A 1 115 ? 41.591 -7.298 3.640 1.00 53.81 115 SER A N 1
ATOM 891 C CA . SER A 1 115 ? 42.795 -8.129 3.573 1.00 53.81 115 SER A CA 1
ATOM 892 C C . SER A 1 115 ? 42.542 -9.631 3.786 1.00 53.81 115 SER A C 1
ATOM 894 O O . SER A 1 115 ? 43.371 -10.444 3.384 1.00 53.81 115 SER A O 1
ATOM 896 N N . LEU A 1 116 ? 41.387 -10.018 4.346 1.00 52.09 116 LEU A N 1
ATOM 897 C CA . LEU A 1 116 ? 41.067 -11.418 4.675 1.00 52.09 116 LEU A CA 1
ATOM 898 C C . LEU A 1 116 ? 40.284 -12.160 3.579 1.00 52.09 116 LEU A C 1
ATOM 900 O O . LEU A 1 116 ? 40.278 -13.385 3.554 1.00 52.09 116 LEU A O 1
ATOM 904 N N . ASN A 1 117 ? 39.666 -11.444 2.637 1.00 52.22 117 ASN A N 1
ATOM 905 C CA . ASN A 1 117 ? 38.819 -12.054 1.602 1.00 52.22 117 ASN A CA 1
ATOM 906 C C . ASN A 1 117 ? 39.569 -12.400 0.299 1.00 52.22 117 ASN A C 1
ATOM 908 O O . ASN A 1 117 ? 38.954 -12.868 -0.656 1.00 52.22 117 ASN A O 1
ATOM 912 N N . ASN A 1 118 ? 40.887 -12.170 0.238 1.00 53.47 118 ASN A N 1
ATOM 913 C CA . ASN A 1 118 ? 41.714 -12.424 -0.951 1.00 53.47 118 ASN A CA 1
ATOM 914 C C . ASN A 1 118 ? 42.552 -13.715 -0.880 1.00 53.47 118 ASN A C 1
ATOM 916 O O . ASN A 1 118 ? 43.341 -13.967 -1.788 1.00 53.47 118 ASN A O 1
ATOM 920 N N . THR A 1 119 ? 42.387 -14.544 0.153 1.00 47.88 119 THR A N 1
ATOM 921 C CA . THR A 1 119 ? 43.151 -15.796 0.329 1.00 47.88 119 THR A CA 1
ATOM 922 C C . THR A 1 119 ? 42.373 -17.077 0.011 1.00 47.88 119 THR A C 1
ATOM 924 O O . THR A 1 119 ? 42.914 -18.160 0.194 1.00 47.88 119 THR A O 1
ATOM 927 N N . GLU A 1 120 ? 41.138 -16.988 -0.494 1.00 45.69 120 GLU A N 1
ATOM 928 C CA . GLU A 1 120 ? 40.326 -18.157 -0.890 1.00 45.69 120 GLU A CA 1
ATOM 929 C C . GLU A 1 120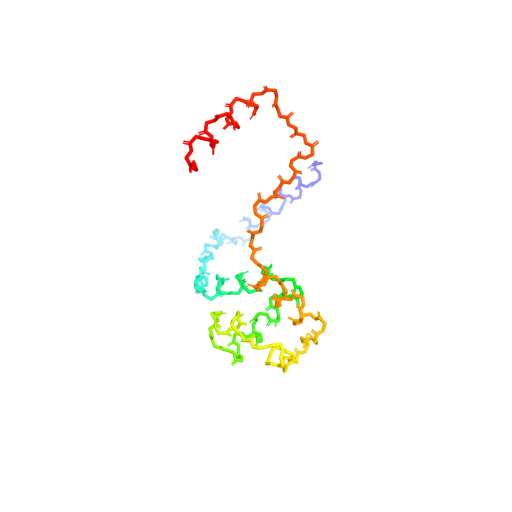 ? 39.963 -18.153 -2.388 1.00 45.69 120 GLU A C 1
ATOM 931 O O . GLU A 1 120 ? 38.804 -18.318 -2.774 1.00 45.69 120 GLU A O 1
ATOM 936 N N . LYS A 1 121 ? 40.960 -17.954 -3.255 1.00 39.41 121 LYS A N 1
ATOM 937 C CA . LYS A 1 121 ? 40.858 -18.274 -4.687 1.00 39.41 121 LYS A CA 1
ATOM 938 C C . LYS A 1 121 ? 41.980 -19.194 -5.126 1.00 39.41 121 LYS A C 1
ATOM 940 O O . LYS A 1 121 ? 43.131 -18.932 -4.721 1.00 39.41 121 LYS A O 1
#

Radius of gyration: 27.17 Å; chains: 1; bounding box: 69×48×55 Å